Protein AF-A0A9D8GQ50-F1 (afdb_monomer_lite)

Structure (mmCIF, N/CA/C/O backbone):
data_AF-A0A9D8GQ50-F1
#
_entry.id   AF-A0A9D8GQ50-F1
#
loop_
_atom_site.group_PDB
_atom_site.id
_atom_site.type_symbol
_atom_site.label_atom_id
_atom_site.label_alt_id
_atom_site.label_comp_id
_atom_site.label_asym_id
_atom_site.label_entity_id
_atom_site.label_seq_id
_atom_site.pdbx_PDB_ins_code
_atom_site.Cartn_x
_atom_site.Cartn_y
_atom_site.Cartn_z
_atom_site.occupancy
_atom_site.B_iso_or_equiv
_atom_site.auth_seq_id
_atom_site.auth_comp_id
_atom_site.auth_asym_id
_atom_site.auth_atom_id
_atom_site.pdbx_PDB_model_num
ATOM 1 N N . VAL A 1 1 ? -19.094 6.660 25.168 1.00 70.69 1 VAL A N 1
ATOM 2 C CA . VAL A 1 1 ? -19.638 5.990 23.963 1.00 70.69 1 VAL A CA 1
ATOM 3 C C . VAL A 1 1 ? -18.470 5.347 23.243 1.00 70.69 1 VAL A C 1
ATOM 5 O O . VAL A 1 1 ? -17.481 6.036 23.037 1.00 70.69 1 VAL A O 1
ATOM 8 N N . VAL A 1 2 ? -18.542 4.050 22.945 1.00 74.62 2 VAL A N 1
ATOM 9 C CA . VAL A 1 2 ? -17.507 3.313 22.201 1.00 74.62 2 VAL A CA 1
ATOM 10 C C . VAL A 1 2 ? -18.178 2.773 20.943 1.00 74.62 2 VAL A C 1
ATOM 12 O O . VAL A 1 2 ? -19.202 2.104 21.059 1.00 74.62 2 VAL A O 1
ATOM 15 N N . TRP A 1 3 ? -17.660 3.111 19.760 1.00 86.19 3 TRP A N 1
ATOM 16 C CA . TRP A 1 3 ? -18.137 2.546 18.494 1.00 86.19 3 TRP A CA 1
ATOM 17 C C . TRP A 1 3 ? -17.226 1.385 18.097 1.00 86.19 3 TRP A C 1
ATOM 19 O O . TRP A 1 3 ? -16.008 1.466 18.244 1.00 86.19 3 TRP A O 1
ATOM 29 N N . GLN A 1 4 ? -17.827 0.321 17.561 1.00 90.31 4 GLN A N 1
ATOM 30 C CA . GLN A 1 4 ? -17.126 -0.762 16.872 1.00 90.31 4 GLN A CA 1
ATOM 31 C C . GLN A 1 4 ? -17.703 -0.956 15.460 1.00 90.31 4 GLN A C 1
ATOM 33 O O . GLN A 1 4 ? -18.886 -0.706 15.229 1.00 90.31 4 GLN A O 1
ATOM 38 N N . THR A 1 5 ? -16.870 -1.353 14.500 1.00 91.38 5 THR A N 1
ATOM 39 C CA . THR A 1 5 ? -17.315 -1.740 13.156 1.00 91.38 5 THR A CA 1
ATOM 40 C C . THR A 1 5 ? -18.037 -3.088 13.197 1.00 91.38 5 THR A C 1
ATOM 42 O O . THR A 1 5 ? -17.727 -3.939 14.029 1.00 91.38 5 THR A O 1
ATOM 45 N N . ALA A 1 6 ? -18.987 -3.314 12.282 1.00 91.56 6 ALA A N 1
ATOM 46 C CA . ALA A 1 6 ? -19.743 -4.573 12.214 1.00 91.56 6 ALA A CA 1
ATOM 47 C C . ALA A 1 6 ? -18.855 -5.810 11.950 1.00 91.56 6 ALA A C 1
ATOM 49 O O . ALA A 1 6 ? -19.270 -6.938 12.198 1.00 91.56 6 ALA A O 1
ATOM 50 N N . GLY A 1 7 ? -17.629 -5.598 11.469 1.00 91.38 7 GLY A N 1
ATOM 51 C CA . GLY A 1 7 ? -16.632 -6.636 11.248 1.00 91.38 7 GLY A CA 1
ATOM 52 C C . GLY A 1 7 ? -15.223 -6.060 11.157 1.00 91.38 7 GLY A C 1
ATOM 53 O O . GLY A 1 7 ? -14.989 -4.887 11.463 1.00 91.38 7 GLY A O 1
ATOM 54 N N . THR A 1 8 ? -14.283 -6.893 10.721 1.00 91.50 8 THR A N 1
ATOM 55 C CA . THR A 1 8 ? -12.902 -6.486 10.450 1.00 91.50 8 THR A CA 1
ATOM 56 C C . THR A 1 8 ? -12.847 -5.550 9.251 1.00 91.50 8 THR A C 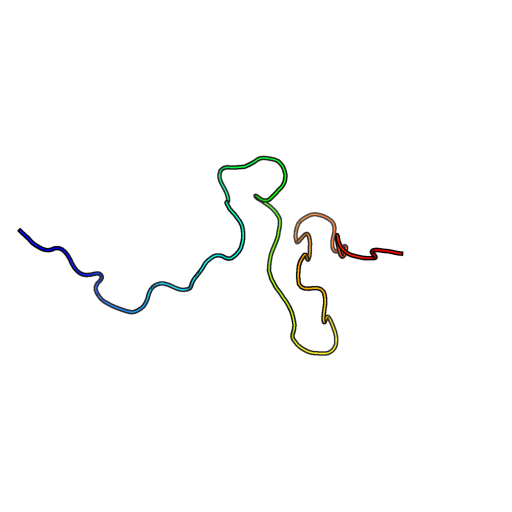1
ATOM 58 O O . THR A 1 8 ? -13.386 -5.867 8.190 1.00 91.50 8 THR A O 1
ATOM 61 N N . VAL A 1 9 ? -12.163 -4.424 9.410 1.00 88.19 9 VAL A N 1
ATOM 62 C CA . VAL A 1 9 ? -11.810 -3.544 8.296 1.00 88.19 9 VAL A CA 1
ATOM 63 C C . VAL A 1 9 ? -10.475 -4.023 7.741 1.00 88.19 9 VAL A C 1
ATOM 65 O O . VAL A 1 9 ? -9.543 -4.270 8.507 1.00 88.19 9 VAL A O 1
ATOM 68 N N . VAL A 1 10 ? -10.399 -4.200 6.424 1.00 84.19 10 VAL A N 1
ATOM 69 C CA . VAL A 1 10 ? -9.131 -4.501 5.753 1.00 84.19 10 VAL A CA 1
ATOM 70 C C . VAL A 1 10 ? -8.203 -3.304 5.949 1.00 84.19 10 VAL A C 1
ATOM 72 O O . VAL A 1 10 ? -8.625 -2.165 5.765 1.00 84.19 10 VAL A O 1
ATOM 75 N N . ALA A 1 11 ? -6.969 -3.558 6.378 1.00 82.00 11 ALA A N 1
ATOM 76 C CA . ALA A 1 11 ? -5.980 -2.499 6.506 1.00 82.00 11 ALA A CA 1
ATOM 77 C C . ALA A 1 11 ? -5.628 -1.963 5.115 1.00 82.00 11 ALA A C 1
ATOM 79 O O . ALA A 1 11 ? -5.428 -2.748 4.193 1.00 82.00 11 ALA A O 1
ATOM 80 N N . GLU A 1 12 ? -5.540 -0.643 4.982 1.00 84.81 12 GLU A N 1
ATOM 81 C CA . GLU A 1 12 ? -4.946 -0.019 3.803 1.00 84.81 12 GLU A CA 1
ATOM 82 C C . GLU A 1 12 ? -3.536 0.432 4.166 1.00 84.81 12 GLU A C 1
ATOM 84 O O . GLU A 1 12 ? -3.342 1.262 5.05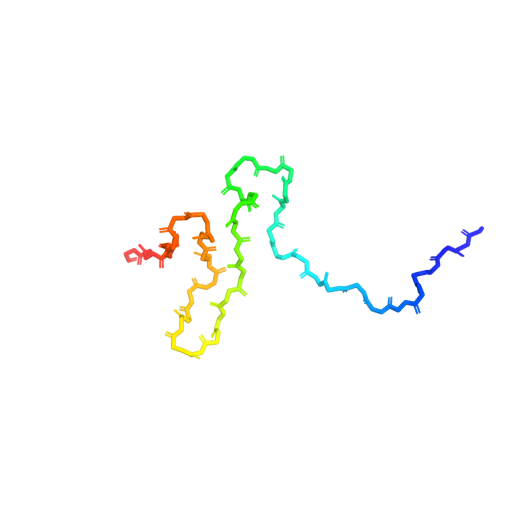7 1.00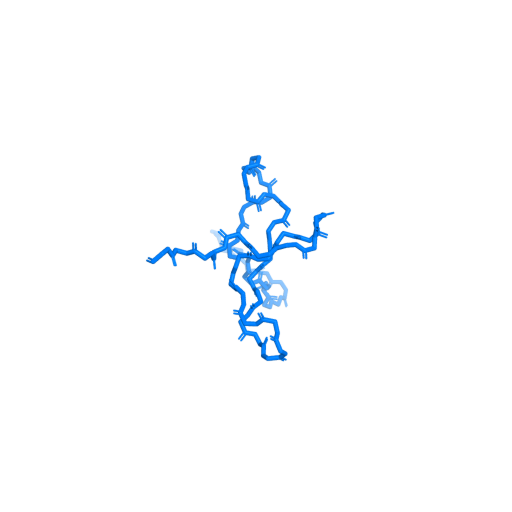 84.81 12 GLU A O 1
ATOM 89 N N . GLU A 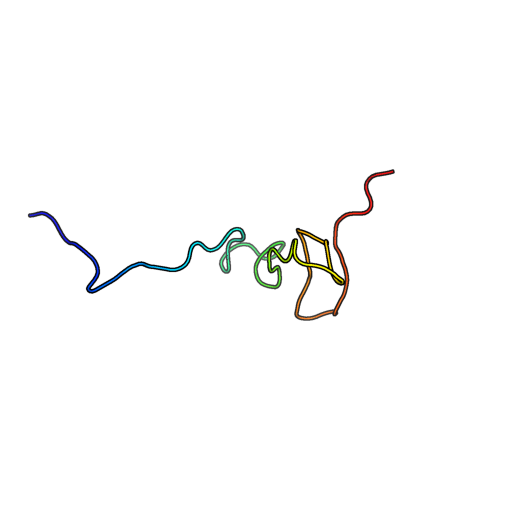1 13 ? -2.535 -0.144 3.507 1.00 87.69 13 GLU A N 1
ATOM 90 C CA . GLU A 1 13 ? -1.131 0.196 3.740 1.00 87.69 13 GLU A CA 1
ATOM 91 C C . GLU A 1 13 ? -0.763 1.579 3.182 1.00 87.69 13 GLU A C 1
ATOM 93 O O . GLU A 1 13 ? 0.225 2.180 3.608 1.00 87.69 13 GLU A O 1
ATOM 98 N N . TRP A 1 14 ? -1.564 2.091 2.245 1.00 88.69 14 TRP A N 1
ATOM 99 C CA . TRP A 1 14 ? -1.367 3.357 1.544 1.00 88.69 14 TRP A CA 1
ATOM 100 C C . TRP A 1 14 ? -2.592 4.260 1.706 1.00 88.69 14 TRP A C 1
ATOM 102 O O . TRP A 1 14 ? -3.700 3.783 1.926 1.00 88.69 14 TRP A O 1
ATOM 112 N N . SER A 1 15 ? -2.400 5.580 1.627 1.00 89.81 15 SER A N 1
ATOM 113 C CA . SER A 1 15 ? -3.482 6.538 1.874 1.00 89.81 15 SER A CA 1
ATOM 114 C C . SER A 1 15 ? -4.138 6.975 0.563 1.00 89.81 15 SER A C 1
ATOM 116 O O . SER A 1 15 ? -3.465 7.607 -0.255 1.00 89.81 15 SER A O 1
ATOM 118 N N . PRO A 1 16 ? -5.460 6.788 0.385 1.00 87.81 16 PRO A N 1
ATOM 119 C CA . PRO A 1 16 ? -6.182 7.302 -0.782 1.00 87.81 16 PRO A CA 1
ATOM 120 C C . PRO A 1 16 ? -6.218 8.838 -0.836 1.00 87.81 16 PRO A C 1
ATOM 122 O O . PRO A 1 16 ? -6.558 9.425 -1.861 1.00 87.81 16 PRO A O 1
ATOM 125 N N . TYR A 1 17 ? -5.861 9.505 0.265 1.00 91.69 17 TYR A N 1
ATOM 126 C CA . TYR A 1 17 ? -5.895 10.962 0.392 1.00 91.69 17 TYR A CA 1
ATOM 127 C C . TYR A 1 17 ? -4.584 11.639 -0.006 1.00 91.69 17 TYR A C 1
ATOM 129 O O . TYR A 1 17 ? -4.559 12.854 -0.200 1.00 91.69 17 TYR A O 1
ATOM 137 N N . LEU A 1 18 ? -3.492 10.881 -0.110 1.00 91.25 18 LEU A N 1
ATOM 138 C CA . LEU A 1 18 ? -2.201 11.420 -0.515 1.00 91.25 18 LEU A CA 1
ATOM 139 C C . LEU A 1 18 ? -2.007 11.181 -2.018 1.00 91.25 18 LEU A C 1
ATOM 141 O O . LEU A 1 18 ? -2.071 10.031 -2.452 1.00 91.25 18 LEU A O 1
ATOM 145 N N . PRO A 1 19 ? -1.730 12.227 -2.821 1.00 90.81 19 PRO A N 1
ATOM 146 C CA . PRO A 1 19 ? -1.555 12.088 -4.268 1.00 90.81 19 PRO A CA 1
ATOM 147 C C . PRO A 1 19 ? -0.532 11.023 -4.670 1.00 90.81 19 PRO A C 1
ATOM 149 O O . PRO A 1 19 ? -0.734 10.329 -5.662 1.00 90.81 19 PRO A O 1
ATOM 152 N N . ASP A 1 20 ? 0.525 10.872 -3.873 1.00 87.88 20 ASP A N 1
ATOM 153 C CA . ASP A 1 20 ? 1.628 9.953 -4.152 1.00 87.88 20 ASP A CA 1
ATOM 154 C C . ASP A 1 20 ? 1.288 8.487 -3.859 1.00 87.88 20 ASP A C 1
ATOM 156 O O . ASP A 1 20 ? 1.943 7.593 -4.393 1.00 87.88 20 ASP A O 1
ATOM 160 N N . SER A 1 21 ? 0.293 8.223 -3.003 1.00 90.50 21 SER A N 1
ATOM 161 C CA . SER A 1 21 ? -0.019 6.866 -2.544 1.00 90.50 21 SER A CA 1
ATOM 162 C C . SER A 1 21 ? -1.442 6.396 -2.826 1.00 90.50 21 SER A C 1
ATOM 164 O O . SER A 1 21 ? -1.732 5.218 -2.642 1.00 90.50 21 SER A O 1
ATOM 166 N N . LYS A 1 22 ? -2.293 7.262 -3.385 1.00 91.81 22 LYS A N 1
ATOM 167 C CA . LYS A 1 22 ? -3.698 6.943 -3.665 1.00 91.81 22 LYS A CA 1
ATOM 168 C C . LYS A 1 22 ? -3.921 5.759 -4.608 1.00 91.81 22 LYS A C 1
ATOM 170 O O . LYS A 1 22 ? -4.940 5.089 -4.513 1.00 91.81 22 LYS A O 1
ATOM 175 N N . ASP A 1 23 ? -2.980 5.529 -5.522 1.00 92.56 23 ASP A N 1
ATOM 176 C CA . ASP A 1 23 ? -3.074 4.480 -6.541 1.00 92.56 23 ASP A CA 1
ATOM 177 C C . ASP A 1 23 ? -2.236 3.245 -6.165 1.00 92.56 23 ASP A C 1
ATOM 179 O O . ASP A 1 23 ? -2.042 2.350 -6.993 1.00 92.56 23 ASP A O 1
ATOM 183 N N . LEU A 1 24 ? -1.671 3.212 -4.953 1.00 91.38 24 LEU A N 1
ATOM 184 C CA . LEU A 1 24 ? -0.762 2.162 -4.511 1.00 91.38 24 LEU A CA 1
ATOM 185 C C . LEU A 1 24 ? -1.498 1.062 -3.748 1.00 91.38 24 LEU A C 1
ATOM 187 O O . LEU A 1 24 ? -2.364 1.320 -2.920 1.00 91.38 24 LEU A O 1
ATOM 191 N N . ILE A 1 25 ? -1.086 -0.178 -3.993 1.00 89.94 25 ILE A N 1
ATOM 192 C CA . ILE A 1 25 ? -1.536 -1.379 -3.291 1.00 89.94 25 ILE A CA 1
ATOM 193 C C . ILE A 1 25 ? -0.304 -2.128 -2.785 1.00 89.94 25 ILE A C 1
ATOM 195 O O . ILE A 1 25 ? 0.700 -2.266 -3.497 1.00 89.94 25 ILE A O 1
ATOM 199 N N . ALA A 1 26 ? -0.374 -2.642 -1.558 1.00 89.25 26 ALA A N 1
ATOM 200 C CA . ALA A 1 26 ? 0.654 -3.518 -1.025 1.00 89.25 26 ALA A CA 1
ATOM 201 C C . ALA A 1 26 ? 0.436 -4.972 -1.455 1.00 89.25 26 ALA A C 1
ATOM 203 O O . ALA A 1 26 ? -0.281 -5.727 -0.805 1.00 89.25 26 ALA A O 1
ATOM 204 N N . ASP A 1 27 ? 1.092 -5.393 -2.543 1.00 87.81 27 ASP A N 1
ATOM 205 C CA . ASP A 1 27 ? 1.127 -6.810 -2.924 1.00 87.81 27 ASP A CA 1
ATOM 206 C C . ASP A 1 27 ? 2.523 -7.412 -2.738 1.00 87.81 27 ASP A C 1
ATOM 208 O O . ASP A 1 27 ? 3.450 -7.146 -3.505 1.00 87.81 27 ASP A O 1
ATOM 212 N N . TRP A 1 28 ? 2.665 -8.247 -1.710 1.00 86.50 28 TRP A N 1
ATOM 213 C CA . TRP A 1 28 ? 3.878 -9.012 -1.395 1.00 86.50 28 TRP A CA 1
ATOM 214 C C . TRP A 1 28 ? 3.785 -10.482 -1.827 1.00 86.50 28 TRP A C 1
ATOM 216 O O . TRP A 1 28 ? 4.703 -11.273 -1.607 1.00 86.50 28 TRP A O 1
ATOM 226 N N . ARG A 1 29 ? 2.669 -10.890 -2.437 1.00 88.62 29 ARG A N 1
ATOM 227 C CA . ARG A 1 29 ? 2.438 -12.281 -2.825 1.00 88.62 29 ARG A CA 1
ATOM 228 C C . ARG A 1 29 ? 3.160 -12.577 -4.130 1.00 88.62 29 ARG A C 1
ATOM 230 O O . ARG A 1 29 ? 3.267 -11.735 -5.022 1.00 88.62 29 ARG A O 1
ATOM 237 N N . LYS A 1 30 ? 3.650 -13.808 -4.269 1.00 88.94 30 LYS A N 1
ATOM 238 C CA . LYS A 1 30 ? 4.201 -14.280 -5.544 1.00 88.94 30 LYS A CA 1
ATOM 239 C C . LYS A 1 30 ? 3.075 -14.375 -6.590 1.00 88.94 30 LYS A C 1
ATOM 241 O O . LYS A 1 30 ? 1.977 -14.797 -6.235 1.00 88.94 30 LYS A O 1
ATOM 246 N N . PRO A 1 31 ? 3.341 -14.032 -7.864 1.00 86.31 31 PRO A N 1
ATOM 247 C CA . PRO A 1 31 ? 4.643 -13.645 -8.418 1.00 86.31 31 PRO A CA 1
ATOM 248 C C . PRO A 1 31 ? 4.991 -12.153 -8.271 1.00 86.31 31 PRO A C 1
ATOM 250 O O . PRO A 1 31 ? 6.118 -11.783 -8.576 1.00 86.31 31 PRO A O 1
ATOM 253 N N . MET A 1 32 ? 4.059 -11.309 -7.824 1.00 86.25 32 MET A N 1
ATOM 254 C CA . MET A 1 32 ? 4.205 -9.852 -7.856 1.00 86.25 32 MET A CA 1
ATOM 255 C C . MET A 1 32 ? 5.275 -9.317 -6.891 1.00 86.25 32 MET A C 1
ATOM 257 O O . MET A 1 32 ? 6.122 -8.545 -7.329 1.00 86.25 32 MET A O 1
ATOM 261 N N . ASN A 1 33 ? 5.259 -9.740 -5.619 1.00 87.69 33 ASN A N 1
ATOM 262 C CA . 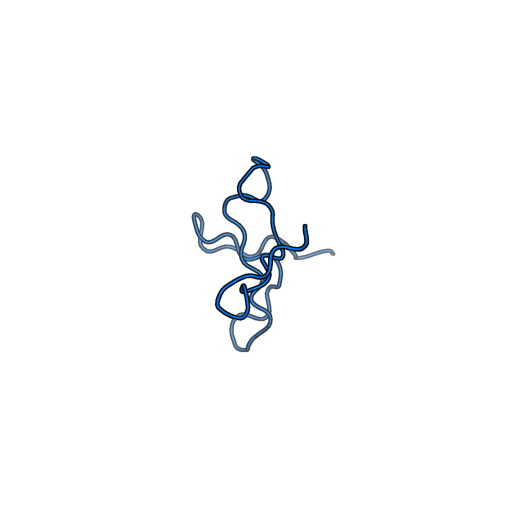ASN A 1 33 ? 6.259 -9.438 -4.576 1.00 87.69 33 ASN A CA 1
ATOM 263 C C . ASN A 1 33 ? 6.855 -8.012 -4.646 1.00 87.69 33 ASN A C 1
ATOM 265 O O . ASN A 1 33 ? 8.061 -7.822 -4.798 1.00 87.69 33 ASN A O 1
ATOM 269 N N . CYS A 1 34 ? 5.973 -7.022 -4.607 1.00 86.75 34 CYS A N 1
ATOM 2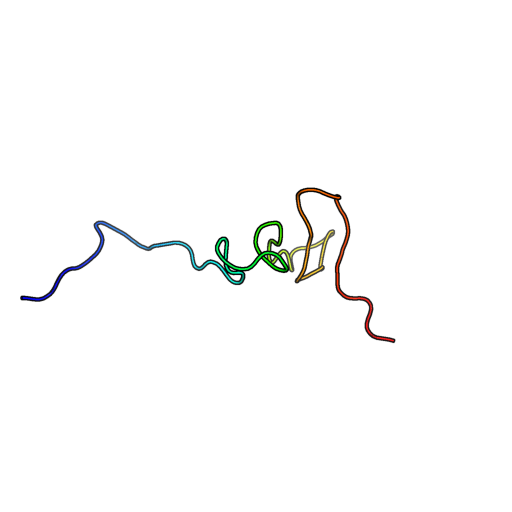70 C CA . CYS A 1 34 ? 6.220 -5.653 -5.031 1.00 86.75 34 CYS A CA 1
ATOM 271 C C . CYS A 1 34 ? 6.114 -4.644 -3.881 1.00 86.75 34 CYS A C 1
ATOM 273 O O . CYS A 1 34 ? 6.878 -3.681 -3.835 1.00 86.75 34 CYS A O 1
ATOM 275 N N . GLY A 1 35 ? 5.158 -4.852 -2.969 1.00 88.31 35 GLY A N 1
ATOM 276 C CA . GLY A 1 35 ? 4.905 -4.029 -1.782 1.00 88.31 35 GLY A CA 1
ATOM 277 C C . GLY A 1 35 ? 4.379 -2.616 -2.035 1.00 88.31 35 GLY A C 1
ATOM 278 O O . GLY A 1 35 ? 3.548 -2.119 -1.289 1.00 88.31 35 GLY A O 1
ATOM 279 N N . ASN A 1 36 ? 4.826 -1.976 -3.106 1.00 90.56 36 ASN A N 1
ATOM 280 C CA . ASN A 1 36 ? 4.354 -0.694 -3.600 1.00 90.56 36 ASN A CA 1
ATOM 281 C C . ASN A 1 36 ? 3.994 -0.893 -5.075 1.00 90.56 36 ASN A C 1
ATOM 283 O O . ASN A 1 36 ? 4.785 -0.597 -5.969 1.00 90.56 36 ASN A O 1
ATOM 287 N N . PHE A 1 37 ? 2.842 -1.505 -5.333 1.00 90.38 37 PHE A N 1
ATOM 288 C CA . PHE A 1 37 ? 2.343 -1.694 -6.686 1.00 90.38 37 PHE A CA 1
ATOM 289 C C . PHE A 1 37 ? 1.386 -0.564 -7.038 1.00 90.38 37 PHE A C 1
ATOM 291 O O . PHE A 1 37 ? 0.377 -0.380 -6.370 1.00 90.38 37 PHE A O 1
ATOM 298 N N . ASN A 1 38 ? 1.674 0.177 -8.101 1.00 91.62 38 ASN A N 1
ATOM 299 C CA . ASN A 1 38 ? 0.779 1.206 -8.598 1.00 91.62 38 ASN A CA 1
ATOM 300 C C . ASN A 1 38 ? -0.263 0.571 -9.533 1.00 91.62 38 ASN A C 1
ATOM 302 O O . ASN A 1 38 ? 0.063 0.179 -10.656 1.00 91.62 38 ASN A O 1
ATOM 306 N N . ALA A 1 39 ? -1.512 0.490 -9.075 1.00 89.94 39 ALA A N 1
ATOM 307 C CA . ALA A 1 39 ? -2.612 -0.149 -9.794 1.00 89.94 39 ALA A CA 1
ATOM 308 C C . ALA A 1 39 ? -3.033 0.616 -11.059 1.00 89.94 39 ALA A C 1
ATOM 310 O O . ALA A 1 39 ? -3.510 0.004 -12.012 1.00 89.94 39 ALA A O 1
ATOM 311 N N . ALA A 1 40 ? -2.809 1.932 -11.102 1.00 91.62 40 ALA A N 1
ATOM 312 C CA . ALA A 1 40 ? -3.121 2.756 -12.268 1.00 91.62 40 ALA A CA 1
ATOM 313 C C . ALA A 1 40 ? -2.131 2.539 -13.427 1.00 91.62 40 ALA A C 1
ATOM 315 O O . ALA A 1 40 ? -2.510 2.570 -14.595 1.00 91.62 40 ALA A O 1
ATOM 316 N N . THR A 1 41 ? -0.853 2.316 -13.115 1.00 89.75 41 THR A N 1
ATOM 317 C CA . THR A 1 41 ? 0.227 2.175 -14.110 1.00 89.75 41 THR A CA 1
ATOM 318 C C . THR A 1 41 ? 0.690 0.735 -14.311 1.00 89.75 41 THR A C 1
ATOM 320 O O . THR A 1 41 ? 1.414 0.456 -15.267 1.00 89.75 41 THR A O 1
ATOM 323 N N . GLY A 1 42 ? 0.310 -0.175 -13.414 1.00 88.50 42 GLY A N 1
ATOM 324 C CA . GLY A 1 42 ? 0.750 -1.564 -13.420 1.00 88.50 42 GLY A CA 1
ATOM 325 C C . GLY A 1 42 ? 2.229 -1.746 -13.065 1.00 88.50 42 GLY A C 1
ATOM 326 O O . GLY A 1 42 ? 2.841 -2.725 -13.492 1.00 88.50 42 GLY A O 1
ATOM 327 N N . LYS A 1 43 ? 2.840 -0.798 -12.341 1.00 87.81 43 LYS A N 1
ATOM 328 C CA . LYS A 1 43 ? 4.287 -0.779 -12.072 1.00 87.81 43 LYS A CA 1
ATOM 329 C C . LYS A 1 43 ? 4.607 -0.853 -10.587 1.00 87.81 43 LYS A C 1
ATOM 331 O O . LYS A 1 43 ? 3.912 -0.282 -9.758 1.00 87.81 43 LYS A O 1
ATOM 336 N N . CYS A 1 44 ? 5.725 -1.500 -10.273 1.00 89.12 44 CYS A N 1
ATOM 337 C CA . CYS A 1 44 ? 6.289 -1.510 -8.930 1.00 89.12 44 CYS A CA 1
ATOM 338 C C . CYS A 1 44 ? 7.113 -0.254 -8.648 1.00 89.12 44 CYS A C 1
ATOM 340 O O . CYS A 1 44 ? 8.067 0.033 -9.370 1.00 89.12 44 CYS A O 1
ATOM 342 N N . GLY A 1 45 ? 6.767 0.455 -7.573 1.00 80.56 45 GLY A N 1
ATOM 343 C CA . GLY A 1 45 ? 7.399 1.688 -7.099 1.00 80.56 45 GLY A CA 1
ATOM 344 C C . GLY A 1 45 ? 8.680 1.485 -6.285 1.00 80.56 45 GLY A C 1
ATOM 345 O O . GLY A 1 45 ? 9.277 2.457 -5.836 1.00 80.56 45 GLY A O 1
ATOM 346 N N . GLY A 1 46 ? 9.135 0.242 -6.108 1.00 65.62 46 GLY A N 1
ATOM 347 C CA . GLY A 1 46 ? 10.325 -0.096 -5.329 1.00 65.62 46 GLY A CA 1
ATOM 348 C C . GLY A 1 46 ? 11.292 -1.000 -6.089 1.00 65.62 46 GLY A C 1
ATOM 349 O O . GLY A 1 46 ? 11.252 -2.217 -5.955 1.00 65.62 46 GLY A O 1
ATOM 350 N N . LYS A 1 47 ? 12.220 -0.410 -6.843 1.00 53.09 47 LYS A N 1
ATOM 351 C CA . LYS A 1 47 ? 13.582 -0.952 -6.949 1.00 53.09 47 LYS A CA 1
ATOM 352 C C . LYS A 1 47 ? 14.507 0.093 -6.341 1.00 53.09 47 LYS A C 1
ATOM 354 O O . LYS A 1 47 ? 15.037 0.944 -7.051 1.00 53.09 47 LYS A O 1
ATOM 359 N N . GLY A 1 48 ? 14.639 0.062 -5.014 1.00 51.25 48 GLY A N 1
ATOM 360 C CA . GLY A 1 48 ? 15.829 0.627 -4.387 1.00 51.25 48 GLY A CA 1
ATOM 361 C C . GLY A 1 48 ? 17.041 -0.077 -4.994 1.00 51.25 48 GLY A C 1
ATOM 362 O O . GLY A 1 48 ? 17.009 -1.297 -5.161 1.00 51.25 48 GLY A O 1
ATOM 363 N N . LYS A 1 49 ? 18.030 0.703 -5.433 1.00 36.38 49 LYS A N 1
ATOM 364 C CA . LYS A 1 49 ? 19.346 0.174 -5.800 1.00 36.38 49 LYS A CA 1
ATOM 365 C C . LYS A 1 49 ? 19.974 -0.557 -4.621 1.00 36.38 49 LYS A C 1
ATOM 367 O O . LYS A 1 49 ? 19.737 -0.104 -3.480 1.00 36.38 49 LYS A O 1
#

Sequence (49 aa):
VVWQTAGTVVAEEWSPYLPDSKDLIADWRKPMNCGNFNAATGKCGGKGK

Foldseek 3Di:
DDDDDPDDDDDAPFDCPDPVGVQFGQDCDPPCNQGTQRNVVRDRPDDDD

Secondary structure (DSSP, 8-state):
-----SSPPPPPSS-TTSTTTTTEE---STTT--SSEETTTTEES----

pLDDT: mean 85.13, std 11.19, range [36.38, 92.56]

Radius of gyration: 14.12 Å; chains: 1; bounding box: 39×26×38 Å